Protein AF-A0A0F9FVJ0-F1 (afdb_monomer_lite)

Radius of gyration: 12.97 Å; chains: 1; bounding box: 31×20×40 Å

Sequence (72 aa):
MRQIEVMQSGSPVTIADDIPAKIAAISIDGHCHITYLCVWWSGSTRTEAWVEEFEVTRADDTRDMTVGFRQG

Organism: NCBI:txid412755

Secondary structure (DSSP, 8-state):
-EEEEEEPTT-EEEETTTEEEEEEEEEE-TT--EEEEEEEEETTEEEEEEEEGGGEEEPTT--EEEEEE---

pLDDT: mean 93.71, std 6.92, range [64.75, 98.62]

Structure (mmCIF, N/CA/C/O backbone):
data_AF-A0A0F9FVJ0-F1
#
_entry.id   AF-A0A0F9FVJ0-F1
#
l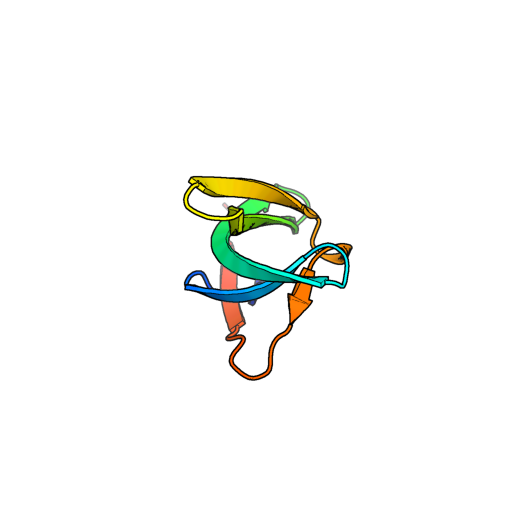oop_
_atom_site.group_PDB
_atom_site.id
_atom_site.type_symbol
_atom_site.label_atom_id
_atom_site.label_alt_id
_atom_site.label_comp_id
_atom_site.label_asym_id
_atom_site.label_entity_id
_atom_site.label_seq_id
_atom_site.pdbx_PDB_ins_code
_atom_site.Cartn_x
_atom_site.Cartn_y
_atom_site.Cartn_z
_atom_site.occupancy
_atom_site.B_iso_or_equiv
_atom_site.auth_seq_id
_atom_site.auth_comp_id
_atom_site.auth_asym_id
_atom_site.auth_atom_id
_atom_site.pdbx_PDB_model_num
ATOM 1 N N . MET A 1 1 ? -11.965 3.348 23.908 1.00 64.75 1 MET A N 1
ATOM 2 C CA . MET A 1 1 ? -11.244 3.918 22.747 1.00 64.75 1 MET A CA 1
ATOM 3 C C . MET A 1 1 ? -10.878 2.750 21.852 1.00 64.75 1 MET A C 1
ATOM 5 O O . MET A 1 1 ? -10.268 1.820 22.361 1.00 64.75 1 MET A O 1
ATOM 9 N N . ARG A 1 2 ? -11.331 2.727 20.594 1.00 83.44 2 ARG A N 1
ATOM 10 C CA . ARG A 1 2 ? -10.950 1.659 19.651 1.00 83.44 2 ARG A CA 1
ATOM 11 C C . ARG A 1 2 ? -9.644 2.081 18.988 1.00 83.44 2 ARG A C 1
ATOM 13 O O . ARG A 1 2 ? -9.508 3.253 18.649 1.00 83.44 2 ARG A O 1
ATOM 20 N N . GLN A 1 3 ? -8.700 1.166 18.853 1.00 89.88 3 GLN A N 1
ATOM 21 C CA . GLN A 1 3 ? -7.434 1.409 18.170 1.00 89.88 3 GLN A CA 1
ATOM 22 C C . GLN A 1 3 ? -7.231 0.318 17.129 1.00 89.88 3 GLN A C 1
ATOM 24 O O . GLN A 1 3 ? -7.676 -0.811 17.341 1.00 89.88 3 GLN A O 1
ATOM 29 N N . ILE A 1 4 ? -6.593 0.674 16.023 1.00 93.19 4 ILE A N 1
ATOM 30 C CA . ILE A 1 4 ? -6.128 -0.272 15.012 1.00 93.19 4 ILE A CA 1
ATOM 31 C C . ILE A 1 4 ? -4.697 0.076 14.622 1.00 93.19 4 ILE A C 1
ATOM 33 O O . ILE A 1 4 ? -4.288 1.238 14.708 1.00 93.19 4 ILE A O 1
ATOM 37 N N . GLU A 1 5 ? -3.953 -0.932 14.199 1.00 95.06 5 GLU A N 1
ATOM 38 C CA . GLU A 1 5 ? -2.626 -0.772 13.624 1.00 95.06 5 GLU A CA 1
ATOM 39 C C . GLU A 1 5 ? -2.748 -0.814 12.104 1.00 95.06 5 GLU A C 1
ATOM 41 O O . GLU A 1 5 ? -3.464 -1.654 11.565 1.00 95.06 5 GLU A O 1
ATOM 46 N N . VAL A 1 6 ? -2.098 0.124 11.422 1.00 96.62 6 VAL A N 1
ATOM 47 C CA . VAL A 1 6 ? -2.086 0.202 9.959 1.00 96.62 6 VAL A CA 1
ATOM 48 C C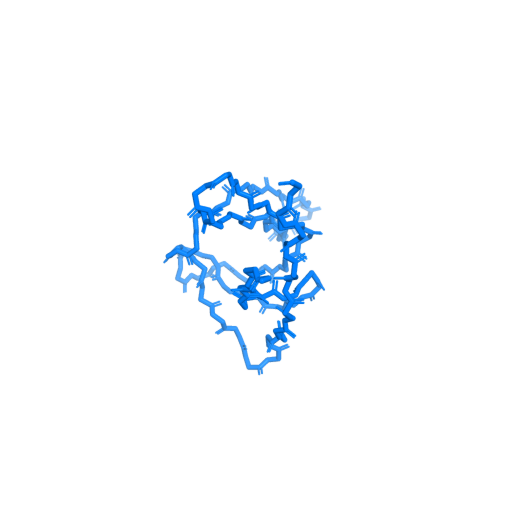 . VAL A 1 6 ? -0.680 0.521 9.475 1.00 96.62 6 VAL A C 1
ATOM 50 O O . VAL A 1 6 ? 0.060 1.247 10.144 1.00 96.62 6 VAL A O 1
ATOM 53 N N . MET A 1 7 ? -0.344 0.058 8.273 1.00 97.56 7 MET A N 1
ATOM 54 C CA . MET A 1 7 ? 0.861 0.511 7.583 1.00 97.56 7 MET A CA 1
ATOM 55 C C . MET A 1 7 ? 0.785 2.020 7.309 1.00 97.56 7 MET A C 1
ATOM 57 O O . MET A 1 7 ? -0.224 2.539 6.830 1.00 97.56 7 MET A O 1
ATOM 61 N N . GLN A 1 8 ? 1.859 2.735 7.621 1.00 97.44 8 GLN A N 1
ATOM 62 C CA . GLN A 1 8 ? 1.962 4.186 7.540 1.00 97.44 8 GLN A CA 1
ATOM 63 C C . GLN A 1 8 ? 2.072 4.663 6.084 1.00 97.44 8 GLN A C 1
ATOM 65 O O . GLN A 1 8 ? 2.775 4.063 5.268 1.00 97.44 8 GLN A O 1
ATOM 70 N N . SER A 1 9 ? 1.473 5.815 5.769 1.00 96.88 9 SER A N 1
ATOM 71 C CA . SER A 1 9 ? 1.718 6.519 4.505 1.00 96.88 9 SER A CA 1
ATOM 72 C C . SER A 1 9 ? 3.212 6.800 4.297 1.00 96.88 9 SER A C 1
ATOM 74 O O . SER A 1 9 ? 3.912 7.225 5.216 1.00 96.88 9 SER A O 1
ATOM 76 N N . GLY A 1 10 ? 3.687 6.624 3.071 1.00 97.19 10 GLY A N 1
ATOM 77 C CA . GLY A 1 10 ? 5.084 6.725 2.667 1.00 97.19 10 GLY A CA 1
ATOM 78 C C . GLY A 1 10 ? 5.843 5.403 2.754 1.00 97.19 10 GLY A C 1
ATOM 79 O O . GLY A 1 10 ? 6.920 5.306 2.158 1.00 97.19 10 GLY A O 1
ATOM 80 N N . SER A 1 11 ? 5.289 4.397 3.439 1.00 97.94 11 SER A N 1
ATOM 81 C CA . SER A 1 11 ? 5.919 3.085 3.570 1.00 97.94 11 SER A CA 1
ATOM 82 C C . SER A 1 11 ? 6.035 2.376 2.218 1.00 97.94 11 SER A C 1
ATOM 84 O O . SER A 1 11 ? 5.087 2.429 1.423 1.00 97.94 11 SER A O 1
ATOM 86 N N . PRO A 1 12 ? 7.180 1.726 1.943 1.00 97.75 12 PRO A N 1
ATOM 87 C CA . PRO A 1 12 ? 7.334 0.863 0.781 1.00 97.75 12 PRO A CA 1
ATOM 88 C C . PRO A 1 12 ? 6.545 -0.432 0.977 1.00 97.75 12 PRO A C 1
ATOM 90 O O . PRO A 1 12 ? 6.553 -1.000 2.062 1.00 97.75 12 PRO A O 1
ATOM 93 N N . VAL A 1 13 ? 5.886 -0.898 -0.076 1.00 97.75 13 VAL A N 1
ATOM 94 C CA . VAL A 1 13 ? 5.125 -2.154 -0.095 1.00 97.75 13 VAL A CA 1
ATOM 95 C C . VAL A 1 13 ? 5.245 -2.814 -1.466 1.00 97.75 13 VAL A C 1
ATOM 97 O O . VAL A 1 13 ? 5.687 -2.178 -2.423 1.00 97.75 13 VAL A O 1
ATOM 100 N N . THR A 1 14 ? 4.829 -4.069 -1.572 1.00 97.69 14 THR A N 1
ATOM 101 C CA . THR A 1 14 ? 4.636 -4.761 -2.852 1.00 97.69 14 THR A CA 1
ATOM 102 C C . THR A 1 14 ? 3.150 -5.046 -3.026 1.00 97.69 14 THR A C 1
ATOM 104 O O . THR A 1 14 ? 2.525 -5.548 -2.095 1.00 97.69 14 THR A O 1
ATOM 107 N N . ILE A 1 15 ? 2.576 -4.708 -4.180 1.00 96.06 15 ILE A N 1
ATOM 108 C CA . ILE A 1 15 ? 1.181 -5.029 -4.518 1.00 96.06 15 ILE A CA 1
ATOM 109 C C . ILE A 1 15 ? 1.142 -6.165 -5.541 1.00 96.06 15 ILE A C 1
ATOM 111 O O . ILE A 1 15 ? 2.027 -6.235 -6.395 1.00 96.06 15 ILE A O 1
ATOM 115 N N . ALA A 1 16 ? 0.126 -7.029 -5.456 1.00 87.00 16 ALA A N 1
ATOM 116 C CA . ALA A 1 16 ? -0.084 -8.147 -6.388 1.00 87.00 16 ALA A CA 1
ATOM 117 C C . ALA A 1 16 ? 1.177 -9.015 -6.613 1.00 87.00 16 ALA A C 1
ATOM 119 O O . ALA A 1 16 ? 1.486 -9.401 -7.734 1.00 87.00 16 ALA A O 1
ATOM 120 N N . ASP A 1 17 ? 1.902 -9.296 -5.525 1.00 83.38 17 ASP A N 1
ATOM 121 C CA . ASP A 1 17 ? 3.116 -10.124 -5.437 1.00 83.38 17 ASP A CA 1
ATOM 122 C C . ASP A 1 17 ? 4.395 -9.595 -6.112 1.00 83.38 17 ASP A C 1
ATOM 124 O O . ASP A 1 17 ? 5.485 -10.013 -5.714 1.00 83.38 17 ASP A O 1
ATOM 128 N N . ASP A 1 18 ? 4.325 -8.665 -7.070 1.00 92.62 18 ASP A N 1
ATOM 129 C CA . ASP A 1 18 ? 5.512 -8.270 -7.845 1.00 92.62 18 ASP A CA 1
ATOM 130 C C . ASP A 1 18 ? 5.654 -6.778 -8.183 1.00 92.62 18 ASP A C 1
ATOM 132 O O . ASP A 1 18 ? 6.670 -6.395 -8.768 1.00 92.62 18 ASP A O 1
ATOM 136 N N . ILE A 1 19 ? 4.713 -5.911 -7.793 1.00 95.81 19 ILE A N 1
ATOM 137 C CA . ILE A 1 19 ? 4.772 -4.477 -8.113 1.00 95.81 19 ILE A CA 1
ATOM 138 C C . ILE A 1 19 ? 5.268 -3.677 -6.896 1.00 95.81 19 ILE A C 1
ATOM 140 O O . ILE A 1 19 ? 4.512 -3.485 -5.937 1.00 95.81 19 ILE A O 1
ATOM 144 N N . PRO A 1 20 ? 6.497 -3.122 -6.921 1.00 96.94 20 PRO A N 1
ATOM 145 C CA . PRO A 1 20 ? 6.976 -2.248 -5.859 1.00 96.94 20 PRO A CA 1
ATOM 146 C C . PRO A 1 20 ? 6.211 -0.921 -5.864 1.00 96.94 20 PRO A C 1
ATOM 148 O O . PRO A 1 20 ? 6.187 -0.198 -6.864 1.00 96.94 20 PRO A O 1
ATOM 151 N N . ALA A 1 21 ? 5.625 -0.570 -4.726 1.00 97.94 21 ALA A N 1
ATOM 152 C CA . ALA A 1 21 ? 4.781 0.602 -4.553 1.00 97.94 21 ALA A CA 1
ATOM 153 C C . ALA A 1 21 ? 5.084 1.337 -3.236 1.00 97.94 21 ALA A C 1
ATOM 155 O O . ALA A 1 21 ? 5.895 0.913 -2.408 1.00 97.94 21 ALA A O 1
ATOM 156 N N . LYS A 1 22 ? 4.420 2.476 -3.038 1.00 98.25 22 LYS A N 1
ATOM 157 C CA . LYS A 1 22 ? 4.359 3.190 -1.758 1.00 98.25 22 LYS A CA 1
ATOM 158 C C . LYS A 1 22 ? 2.918 3.469 -1.370 1.00 98.25 22 LYS A C 1
ATOM 160 O O . LYS A 1 22 ? 2.111 3.820 -2.230 1.00 98.25 22 LYS A O 1
ATOM 165 N N . ILE A 1 23 ? 2.620 3.394 -0.078 1.00 98.38 23 ILE A N 1
ATOM 166 C CA . ILE A 1 23 ? 1.318 3.811 0.455 1.00 98.38 23 ILE A CA 1
ATOM 167 C C . ILE A 1 23 ? 1.233 5.339 0.390 1.00 98.38 23 ILE A C 1
ATOM 169 O O . ILE A 1 23 ? 2.026 6.031 1.019 1.00 98.38 23 ILE A O 1
ATOM 173 N N . ALA A 1 24 ? 0.285 5.894 -0.350 1.00 98.38 24 ALA A N 1
ATOM 174 C CA . ALA A 1 24 ? 0.036 7.334 -0.400 1.00 98.38 24 ALA A CA 1
ATOM 175 C C . ALA A 1 24 ? -1.059 7.772 0.577 1.00 98.38 24 ALA A C 1
ATOM 177 O O . ALA A 1 24 ? -0.952 8.843 1.171 1.00 98.38 24 ALA A O 1
ATOM 178 N N . ALA A 1 25 ? -2.085 6.943 0.764 1.00 98.06 25 ALA A N 1
ATOM 179 C CA . ALA A 1 25 ? -3.186 7.205 1.681 1.00 98.06 25 ALA A CA 1
ATOM 180 C C . ALA A 1 25 ? -3.733 5.901 2.269 1.00 98.06 25 ALA A C 1
ATOM 182 O O . ALA A 1 25 ? -3.511 4.817 1.730 1.00 98.06 25 ALA A O 1
ATOM 183 N N . ILE A 1 26 ? -4.448 6.034 3.384 1.00 97.88 26 ILE A N 1
ATOM 184 C CA . ILE A 1 26 ? -5.060 4.938 4.132 1.00 97.88 26 ILE A CA 1
ATOM 185 C C . ILE A 1 26 ? -6.533 5.305 4.301 1.00 97.88 26 ILE A C 1
ATOM 187 O O . ILE A 1 26 ? -6.837 6.420 4.736 1.00 97.88 26 ILE A O 1
ATOM 191 N N . SER A 1 27 ? -7.434 4.394 3.958 1.00 96.81 27 SER A N 1
ATOM 192 C CA . SER A 1 27 ? -8.866 4.533 4.211 1.00 96.81 27 SER A CA 1
ATOM 193 C C . SER A 1 27 ? -9.286 3.483 5.230 1.00 96.81 27 SER A C 1
ATOM 195 O O . SER A 1 27 ? -8.902 2.320 5.122 1.00 96.81 27 SER A O 1
ATOM 197 N N . ILE A 1 28 ? -10.034 3.919 6.244 1.00 94.94 28 ILE A N 1
ATOM 198 C CA . ILE A 1 28 ? -10.571 3.058 7.295 1.00 94.94 28 ILE A CA 1
ATOM 199 C C . ILE A 1 28 ? -12.058 3.364 7.429 1.00 94.94 28 ILE A C 1
ATOM 201 O O . ILE A 1 28 ? -12.431 4.501 7.732 1.00 94.94 28 ILE A O 1
ATOM 205 N N . ASP A 1 29 ? -12.901 2.359 7.216 1.00 90.69 29 ASP A N 1
ATOM 206 C CA . ASP A 1 29 ? -14.352 2.514 7.286 1.00 90.69 29 ASP A CA 1
ATOM 207 C C . ASP A 1 29 ? -14.931 2.253 8.698 1.00 90.69 29 ASP A C 1
ATOM 209 O O . ASP A 1 29 ? -14.214 1.993 9.671 1.00 90.69 29 ASP A O 1
ATOM 213 N N . GLY A 1 30 ? -16.263 2.308 8.823 1.00 82.69 30 GLY A N 1
ATOM 214 C CA . GLY A 1 30 ? -16.974 2.095 10.092 1.00 82.69 30 GLY A CA 1
ATOM 215 C C . GLY A 1 30 ? -16.821 0.691 10.699 1.00 82.69 30 GLY A C 1
ATOM 216 O O . GLY A 1 30 ? -17.038 0.517 11.903 1.00 82.69 30 GLY A O 1
ATOM 217 N N . HIS A 1 31 ? -16.409 -0.301 9.912 1.00 86.62 31 HIS A N 1
ATOM 218 C CA . HIS A 1 31 ? -16.149 -1.668 10.361 1.00 86.62 31 HIS A CA 1
ATOM 219 C C . HIS A 1 31 ? -14.664 -1.921 10.664 1.00 86.62 31 HIS A C 1
ATOM 221 O O . HIS A 1 31 ? -14.327 -2.978 11.203 1.00 86.62 31 HIS A O 1
ATOM 227 N N . CYS A 1 32 ? -13.807 -0.914 10.464 1.00 86.44 32 CYS A N 1
ATOM 228 C CA . CYS A 1 32 ? -12.349 -1.030 10.416 1.00 86.44 32 CYS A CA 1
ATOM 229 C C . CYS A 1 32 ? -11.852 -1.911 9.270 1.00 86.44 32 CYS A C 1
ATOM 231 O O . CYS A 1 32 ? -10.825 -2.569 9.406 1.00 86.44 32 CYS A O 1
ATOM 233 N N . HIS A 1 33 ? -12.571 -1.911 8.152 1.00 93.50 33 HIS A N 1
ATOM 234 C CA . HIS A 1 33 ? -12.020 -2.371 6.889 1.00 93.50 33 HIS A CA 1
ATOM 235 C C . HIS A 1 33 ? -10.959 -1.369 6.426 1.00 93.50 33 HIS A C 1
ATOM 237 O O . HIS A 1 33 ? -11.208 -0.158 6.424 1.00 93.50 33 HIS A O 1
ATOM 243 N N . ILE A 1 34 ? -9.765 -1.874 6.112 1.00 96.56 34 ILE A N 1
ATOM 244 C CA . ILE A 1 34 ? -8.601 -1.074 5.737 1.00 96.56 34 ILE A CA 1
ATOM 245 C C . ILE A 1 34 ? -8.343 -1.259 4.243 1.00 96.56 34 ILE A C 1
ATOM 247 O O . ILE A 1 34 ? -8.212 -2.381 3.759 1.00 96.56 34 ILE A O 1
ATOM 251 N N . THR A 1 35 ? -8.214 -0.146 3.527 1.00 97.81 35 THR A N 1
ATOM 252 C CA . THR A 1 35 ? -7.725 -0.119 2.143 1.00 97.81 35 THR A CA 1
ATOM 253 C C . THR A 1 35 ? -6.596 0.893 2.013 1.00 97.81 35 THR A C 1
ATOM 255 O O . THR A 1 35 ? -6.554 1.913 2.715 1.00 97.81 35 THR A O 1
ATOM 258 N N . TYR A 1 36 ? -5.663 0.613 1.108 1.00 98.31 36 TYR A N 1
ATOM 259 C CA . TYR A 1 36 ? -4.479 1.435 0.889 1.00 98.31 36 TYR A CA 1
ATOM 260 C C . TYR A 1 36 ? -4.489 2.007 -0.520 1.00 98.31 36 TYR A C 1
ATOM 262 O O . TYR A 1 36 ? -4.675 1.284 -1.494 1.00 98.31 36 TYR A O 1
ATOM 270 N N . LEU A 1 37 ? -4.255 3.312 -0.644 1.00 98.62 37 LEU A N 1
ATOM 271 C CA . LEU A 1 37 ? -3.936 3.909 -1.934 1.00 98.62 37 LEU A CA 1
ATOM 272 C C . LEU A 1 37 ? -2.455 3.667 -2.193 1.00 98.62 37 LEU A C 1
ATOM 274 O O . LEU A 1 37 ? -1.606 4.306 -1.566 1.00 98.62 37 LEU A O 1
ATOM 278 N N . CYS A 1 38 ? -2.142 2.761 -3.107 1.00 98.38 38 CYS A N 1
ATOM 279 C CA . CYS A 1 38 ? -0.777 2.457 -3.505 1.00 98.38 38 CYS A CA 1
ATOM 280 C C . CYS A 1 38 ? -0.408 3.237 -4.764 1.00 98.38 38 CYS A C 1
ATOM 282 O O . CYS A 1 38 ? -1.206 3.371 -5.688 1.00 98.38 38 CYS A O 1
ATOM 284 N N . VAL A 1 39 ? 0.819 3.752 -4.795 1.00 98.44 39 VAL A N 1
ATOM 285 C CA . VAL A 1 39 ? 1.386 4.496 -5.922 1.00 98.44 39 VAL A CA 1
ATOM 286 C C . VAL A 1 39 ? 2.659 3.803 -6.381 1.00 98.44 39 VAL A C 1
ATOM 288 O O . VAL A 1 39 ? 3.541 3.526 -5.566 1.00 98.44 39 VAL A O 1
ATOM 291 N N . TRP A 1 40 ? 2.785 3.578 -7.683 1.00 97.81 40 TRP A N 1
ATOM 292 C CA . TRP A 1 40 ? 3.961 2.966 -8.295 1.00 97.81 40 TRP A CA 1
ATOM 293 C C . TRP A 1 40 ? 4.270 3.595 -9.654 1.00 97.81 40 TRP A C 1
ATOM 295 O O . TRP A 1 40 ? 3.499 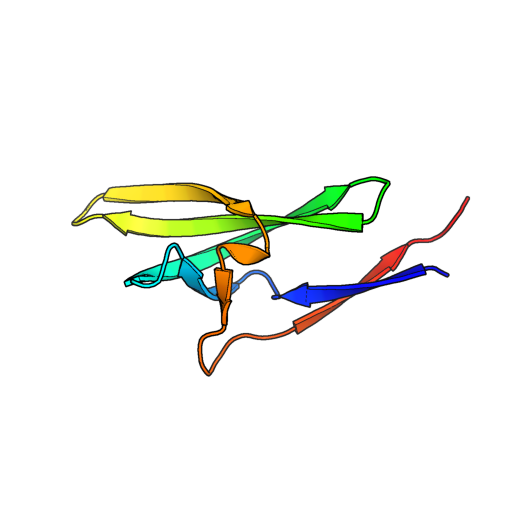4.388 -10.204 1.00 97.81 40 TRP A O 1
ATOM 305 N N . TRP A 1 41 ? 5.435 3.254 -10.195 1.00 96.94 41 TRP A N 1
ATOM 306 C CA . TRP A 1 41 ? 5.832 3.649 -11.540 1.00 96.94 41 TRP A CA 1
ATOM 307 C C . TRP A 1 41 ? 5.563 2.508 -12.515 1.00 96.94 41 TRP A C 1
ATOM 309 O O . TRP A 1 41 ? 6.094 1.413 -12.358 1.00 96.94 41 TRP A O 1
ATOM 319 N N . SER A 1 42 ? 4.764 2.786 -13.542 1.00 94.62 42 SER A N 1
ATOM 320 C CA . SER A 1 42 ? 4.611 1.930 -14.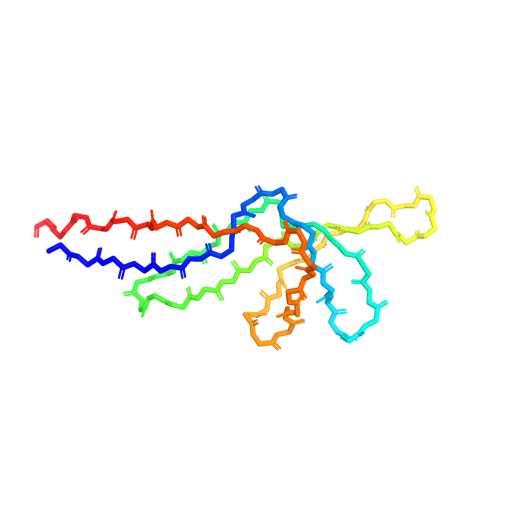716 1.00 94.62 42 SER A CA 1
ATOM 321 C C . SER A 1 42 ? 5.381 2.577 -15.867 1.00 94.62 42 SER A C 1
ATOM 323 O O . SER A 1 42 ? 4.896 3.491 -16.541 1.00 94.62 42 SER A O 1
ATOM 325 N N . GLY A 1 43 ? 6.654 2.195 -16.008 1.00 93.75 43 GLY A N 1
ATOM 326 C CA . GLY A 1 43 ? 7.604 2.899 -16.872 1.00 93.75 43 GLY A CA 1
ATOM 327 C C . GLY A 1 43 ? 7.826 4.342 -16.405 1.00 93.75 43 GLY A C 1
ATOM 328 O O . GLY A 1 43 ? 8.264 4.575 -15.282 1.00 93.75 43 GLY A O 1
ATOM 329 N N . SER A 1 44 ? 7.510 5.319 -17.260 1.00 96.62 44 SER A N 1
ATOM 330 C CA . SER A 1 44 ? 7.589 6.756 -16.943 1.00 96.62 44 SER A CA 1
ATOM 331 C C . SER A 1 44 ? 6.286 7.346 -16.392 1.00 96.62 44 SER A C 1
ATOM 333 O O . SER A 1 44 ? 6.225 8.546 -16.126 1.00 96.62 44 SER A O 1
ATOM 335 N N . THR A 1 45 ? 5.232 6.539 -16.257 1.00 97.75 45 THR A N 1
ATOM 336 C CA . THR A 1 45 ? 3.912 6.998 -15.814 1.00 97.75 45 THR A CA 1
ATOM 337 C C . THR A 1 45 ? 3.698 6.633 -14.354 1.00 97.75 45 THR A C 1
ATOM 339 O O . THR A 1 45 ? 3.790 5.465 -13.970 1.00 97.75 45 THR A O 1
ATOM 342 N N . ARG A 1 46 ? 3.379 7.632 -13.528 1.00 97.50 46 ARG A N 1
ATOM 343 C CA . ARG A 1 46 ? 2.962 7.403 -12.144 1.00 97.50 46 ARG A CA 1
ATOM 344 C C . ARG A 1 46 ? 1.534 6.867 -12.152 1.00 97.50 46 ARG A C 1
ATOM 346 O O . ARG A 1 46 ? 0.637 7.541 -12.648 1.00 97.50 46 ARG A O 1
ATOM 353 N N . THR A 1 47 ? 1.352 5.672 -11.610 1.00 98.00 47 THR A N 1
ATOM 354 C CA . THR A 1 47 ? 0.055 4.995 -11.502 1.00 98.00 47 THR A CA 1
ATOM 355 C C . THR A 1 47 ? -0.338 4.898 -10.033 1.00 98.00 47 THR A C 1
ATOM 357 O O . THR A 1 47 ? 0.533 4.833 -9.162 1.00 98.00 47 THR A O 1
ATOM 360 N N . GLU A 1 48 ? -1.638 4.920 -9.756 1.00 98.00 48 GLU A N 1
ATOM 361 C CA . GLU A 1 48 ? -2.174 4.743 -8.411 1.00 98.00 48 GLU A CA 1
ATOM 362 C C . GLU A 1 48 ? -3.489 3.964 -8.428 1.00 98.00 48 GLU A C 1
ATOM 364 O O . GLU A 1 48 ? -4.260 4.063 -9.384 1.00 98.00 48 GLU A O 1
ATOM 369 N N . ALA A 1 49 ? -3.730 3.183 -7.377 1.00 98.06 49 ALA A N 1
ATOM 370 C CA . ALA A 1 49 ? -4.967 2.436 -7.181 1.00 98.06 49 ALA A CA 1
ATOM 371 C C . ALA A 1 49 ? -5.215 2.175 -5.693 1.00 98.06 49 ALA A C 1
ATOM 373 O O . ALA A 1 49 ? -4.272 2.020 -4.913 1.00 98.06 49 ALA A O 1
ATOM 374 N N . TRP A 1 50 ? -6.492 2.120 -5.318 1.00 98.06 50 TRP A N 1
ATOM 375 C CA . TRP A 1 50 ? -6.906 1.567 -4.034 1.00 98.06 50 TRP A CA 1
ATOM 376 C C . TRP A 1 50 ? -6.851 0.047 -4.114 1.00 98.06 50 TRP A C 1
ATOM 378 O O . TRP A 1 50 ? -7.406 -0.530 -5.047 1.00 98.06 50 TRP A O 1
ATOM 388 N N . VAL A 1 51 ? -6.180 -0.563 -3.146 1.00 97.31 51 VAL A N 1
ATOM 389 C CA . VAL A 1 51 ? -6.030 -2.012 -3.018 1.00 97.31 51 VAL A CA 1
ATOM 390 C C . VAL A 1 51 ? -6.441 -2.457 -1.622 1.00 97.31 51 VAL A C 1
ATOM 392 O O . VAL A 1 51 ? -6.375 -1.688 -0.650 1.00 97.31 51 VAL A O 1
ATOM 395 N N . GLU A 1 52 ? -6.885 -3.699 -1.539 1.00 96.56 52 GLU A N 1
ATOM 396 C CA . GLU A 1 52 ? -7.263 -4.354 -0.297 1.00 96.56 52 GLU A CA 1
ATOM 397 C C . GLU A 1 52 ? -6.029 -4.686 0.548 1.00 96.56 52 GLU A C 1
ATOM 399 O O . GLU A 1 52 ? -4.944 -4.930 0.023 1.00 96.56 52 GLU A O 1
ATOM 404 N N . GLU A 1 53 ? -6.184 -4.735 1.874 1.00 94.88 53 GLU A N 1
ATOM 405 C CA . GLU A 1 53 ? -5.075 -5.052 2.790 1.00 94.88 53 GLU A CA 1
ATOM 406 C C . GLU A 1 53 ? -4.378 -6.378 2.437 1.00 94.88 53 GLU A C 1
ATOM 408 O O . GLU A 1 53 ? -3.154 -6.466 2.512 1.00 94.88 53 GLU A O 1
ATOM 413 N N . PHE A 1 54 ? -5.131 -7.391 1.992 1.00 94.12 54 PHE A N 1
ATOM 414 C CA . PHE A 1 54 ? -4.573 -8.696 1.621 1.00 94.12 54 PHE A CA 1
ATOM 415 C C . PHE A 1 54 ? -3.785 -8.684 0.302 1.00 94.12 54 PHE A C 1
ATOM 417 O O . PHE A 1 54 ? -3.040 -9.625 0.040 1.00 94.12 54 PHE A O 1
ATOM 424 N N . GLU A 1 55 ? -3.943 -7.654 -0.533 1.00 96.19 55 GLU A N 1
ATOM 425 C CA . GLU A 1 55 ? -3.193 -7.488 -1.787 1.00 96.19 55 GLU A CA 1
ATOM 426 C C . GLU A 1 55 ? -1.833 -6.813 -1.560 1.00 96.19 55 GLU A C 1
ATOM 428 O O . GLU A 1 55 ? -1.030 -6.702 -2.491 1.00 96.19 55 GLU A O 1
ATOM 433 N N . VAL A 1 56 ? -1.576 -6.343 -0.333 1.00 96.88 56 VAL A N 1
ATOM 434 C CA . VAL A 1 56 ? -0.385 -5.582 0.037 1.00 96.88 56 VAL A CA 1
ATOM 435 C C . VAL A 1 56 ? 0.553 -6.444 0.873 1.00 96.88 56 VAL A C 1
ATOM 437 O O . VAL A 1 56 ? 0.254 -6.836 1.999 1.00 96.88 56 VAL A O 1
ATOM 440 N N . THR A 1 57 ? 1.751 -6.668 0.350 1.00 96.94 57 THR A N 1
ATOM 441 C CA . THR A 1 57 ? 2.851 -7.303 1.075 1.00 96.94 57 THR A CA 1
ATOM 442 C C . THR A 1 57 ? 3.806 -6.244 1.618 1.00 96.94 57 THR A C 1
ATOM 444 O O . THR A 1 57 ? 4.236 -5.335 0.903 1.00 96.94 57 THR A O 1
ATOM 447 N N . ARG A 1 58 ? 4.171 -6.370 2.896 1.00 95.44 58 ARG A N 1
ATOM 448 C CA . ARG A 1 58 ?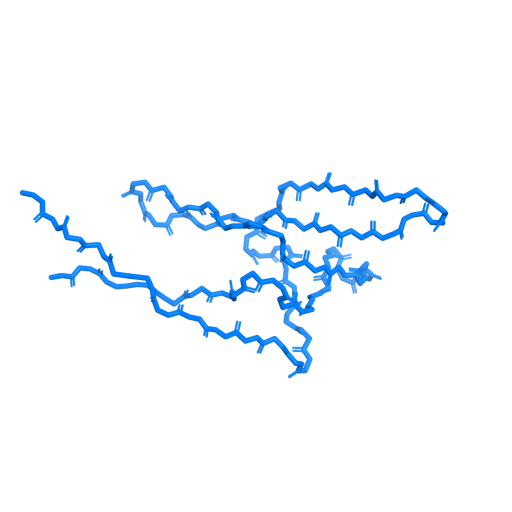 5.139 -5.488 3.564 1.00 95.44 58 ARG A CA 1
ATOM 449 C C . ARG A 1 58 ? 6.537 -5.656 2.957 1.00 95.44 58 ARG A C 1
ATOM 451 O O . ARG A 1 58 ? 7.002 -6.778 2.786 1.00 95.44 58 ARG A O 1
ATOM 458 N N . ALA A 1 59 ? 7.218 -4.545 2.687 1.00 93.00 59 ALA A N 1
ATOM 459 C CA . ALA A 1 59 ? 8.662 -4.518 2.446 1.00 93.00 59 ALA A CA 1
ATOM 460 C C . ALA A 1 59 ? 9.443 -4.317 3.763 1.00 93.00 59 ALA A C 1
ATOM 462 O O . ALA A 1 59 ? 8.854 -3.920 4.771 1.00 93.00 59 ALA A O 1
ATOM 463 N N . ASP A 1 60 ? 10.764 -4.518 3.744 1.00 89.50 60 ASP A N 1
ATOM 464 C CA . ASP A 1 60 ? 11.629 -4.452 4.939 1.00 89.50 60 ASP A CA 1
ATOM 465 C C . ASP A 1 60 ? 11.519 -3.128 5.720 1.00 89.50 60 ASP A C 1
ATOM 467 O O . ASP A 1 60 ? 11.541 -3.121 6.948 1.00 89.50 60 ASP A O 1
ATOM 471 N N . ASP A 1 61 ? 11.335 -2.009 5.013 1.00 93.81 61 ASP A N 1
ATOM 472 C CA . ASP A 1 61 ? 11.235 -0.664 5.598 1.00 93.81 61 ASP A CA 1
ATOM 473 C C . ASP A 1 61 ? 9.781 -0.196 5.818 1.00 93.81 61 ASP A C 1
ATOM 475 O O . ASP A 1 61 ? 9.524 1.002 6.001 1.00 93.81 61 ASP A O 1
ATOM 479 N N . THR A 1 62 ? 8.805 -1.110 5.772 1.00 96.19 62 THR A N 1
ATOM 480 C CA . THR A 1 62 ? 7.403 -0.773 6.067 1.00 96.19 62 THR A CA 1
ATOM 481 C C . THR A 1 62 ? 7.276 -0.336 7.519 1.00 96.19 62 THR A C 1
ATOM 483 O O . THR A 1 62 ? 7.741 -1.024 8.426 1.00 96.19 62 THR A O 1
ATOM 486 N N . ARG A 1 63 ? 6.628 0.806 7.752 1.00 96.06 63 ARG A N 1
ATOM 487 C CA . ARG A 1 63 ? 6.368 1.321 9.098 1.00 96.06 63 ARG A CA 1
ATOM 488 C C . ARG A 1 63 ? 4.902 1.224 9.428 1.00 96.06 63 ARG A C 1
ATOM 490 O O . ARG A 1 63 ? 4.063 1.387 8.548 1.00 96.06 63 ARG A O 1
ATOM 497 N N . ASP A 1 64 ? 4.623 1.086 10.712 1.00 96.06 64 ASP A N 1
ATOM 498 C CA . ASP A 1 64 ? 3.268 1.033 11.235 1.00 96.06 64 ASP A CA 1
ATOM 499 C C . ASP A 1 64 ? 2.938 2.265 12.056 1.00 96.06 64 ASP A C 1
ATOM 501 O O . ASP A 1 64 ? 3.807 2.949 12.606 1.00 96.06 64 ASP A O 1
ATOM 505 N N . MET A 1 65 ? 1.646 2.547 12.138 1.00 96.31 65 MET A N 1
ATOM 506 C CA . MET A 1 65 ? 1.103 3.574 13.002 1.00 96.31 65 MET A CA 1
ATOM 507 C C . MET A 1 65 ? -0.194 3.101 13.652 1.00 96.31 65 MET A C 1
ATOM 509 O O . MET A 1 65 ? -0.993 2.379 13.057 1.00 96.31 65 MET A O 1
ATOM 513 N N . THR A 1 66 ? -0.428 3.558 14.879 1.00 95.94 66 THR A N 1
ATOM 514 C CA . THR A 1 66 ? -1.684 3.310 15.588 1.00 95.94 66 THR A CA 1
ATOM 515 C C . THR A 1 66 ? -2.678 4.429 15.300 1.00 95.94 66 THR A C 1
ATOM 517 O O . THR A 1 66 ? -2.390 5.605 15.537 1.00 95.94 66 THR A O 1
ATOM 520 N N . VAL A 1 67 ? -3.877 4.069 14.845 1.00 92.81 67 VAL A N 1
ATOM 521 C CA . VAL A 1 67 ? -4.994 4.998 14.638 1.00 92.81 67 VAL A CA 1
ATOM 522 C C . VAL A 1 67 ? -6.028 4.791 15.741 1.00 92.81 67 VAL A C 1
ATOM 524 O O . VAL A 1 67 ? -6.560 3.695 15.919 1.00 92.81 67 VAL A O 1
ATOM 527 N N . GLY A 1 68 ? -6.306 5.850 16.504 1.00 91.12 68 GLY A N 1
ATOM 528 C CA . GLY A 1 68 ? -7.287 5.844 17.587 1.00 91.12 68 GLY A CA 1
ATOM 529 C C . GLY A 1 68 ? -8.617 6.478 17.183 1.00 91.12 68 GLY A C 1
ATOM 530 O O . GLY A 1 68 ? -8.651 7.605 16.695 1.00 91.12 68 GLY A O 1
ATOM 531 N N . PHE A 1 69 ? -9.723 5.792 17.472 1.00 87.56 69 PHE A N 1
ATOM 532 C CA . PHE A 1 69 ? -11.083 6.292 17.276 1.00 87.56 69 PHE A CA 1
ATOM 533 C C . PHE A 1 69 ? -11.713 6.685 18.612 1.00 87.56 69 PHE A C 1
ATOM 535 O O . PHE A 1 69 ? -11.842 5.869 19.541 1.00 87.5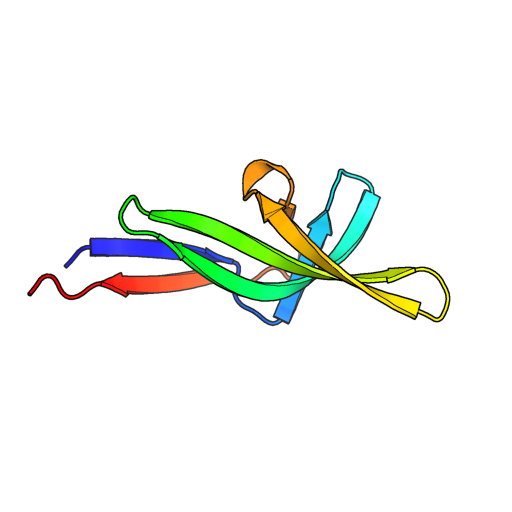6 69 PHE A O 1
ATOM 542 N N . ARG A 1 70 ? -12.154 7.943 18.698 1.00 83.38 70 ARG A N 1
ATOM 543 C CA . ARG A 1 70 ? -13.009 8.413 19.789 1.00 83.38 70 ARG A CA 1
ATOM 544 C C . ARG A 1 70 ? -14.454 8.053 19.448 1.00 83.38 70 ARG A C 1
ATOM 546 O O . ARG A 1 70 ? -15.004 8.603 18.503 1.00 83.38 70 ARG A O 1
ATOM 553 N N . GLN A 1 71 ? -15.048 7.130 20.203 1.00 69.31 71 GLN A N 1
ATOM 554 C CA . GLN A 1 71 ? -16.494 6.908 20.137 1.00 69.31 71 GLN A CA 1
ATOM 555 C C . GLN A 1 71 ? -17.186 8.130 20.757 1.00 69.31 71 GLN A C 1
ATOM 557 O O . GLN A 1 71 ? -16.749 8.599 21.813 1.00 69.31 71 GLN A O 1
ATOM 562 N N . GLY A 1 72 ? -18.145 8.696 20.022 1.00 66.81 72 GLY A N 1
ATOM 563 C CA . GLY A 1 72 ? -18.983 9.815 20.460 1.00 66.81 72 GLY A CA 1
ATOM 564 C C . GLY A 1 72 ? -20.118 9.369 21.361 1.00 66.81 72 GLY A C 1
ATOM 565 O O . GLY A 1 72 ? -20.424 8.156 21.359 1.00 66.81 72 GLY A O 1
#

Foldseek 3Di:
DDKDKDWDFQFWKAFQVHFIWTFHDWDQDPVRFIWTWTWGDPDPDIDTDIDGPVRIGHDPRTDMDMDDDDDD